Protein AF-A0A1V6CM93-F1 (afdb_monomer_lite)

Foldseek 3Di:
DPQDLVDDPPDDDDLVSVCVSQVWDSDDQWTQRPVPRDIDGHDDPVDVPWDWDDDPNDTDTDDDD

Radius of gyration: 12.92 Å; chains: 1; bounding box: 36×26×32 Å

pLDDT: mean 89.54, std 9.77, range [49.91, 97.44]

Secondary structure (DSSP, 8-state):
--------TT----HHHHHHHHT--SSSSEEE-TTTS-EEE---TTSTT---EEETTEEEPPPP-

Structure (mmCIF, N/CA/C/O backbone):
data_AF-A0A1V6CM93-F1
#
_entry.id   AF-A0A1V6CM93-F1
#
loop_
_atom_site.group_PDB
_atom_site.id
_atom_site.type_symbol
_atom_site.label_atom_id
_atom_site.label_alt_id
_atom_site.label_comp_id
_atom_site.label_asym_id
_atom_site.label_entity_id
_atom_site.label_seq_id
_atom_site.pdbx_PDB_ins_code
_atom_site.Cartn_x
_atom_site.Cartn_y
_atom_site.Cartn_z
_atom_site.occupancy
_atom_site.B_iso_or_equiv
_atom_site.auth_seq_id
_atom_site.auth_comp_id
_atom_site.auth_asym_id
_atom_site.auth_atom_id
_atom_site.pdbx_PDB_model_num
ATOM 1 N N . MET A 1 1 ? -22.795 -4.856 5.766 1.00 73.94 1 MET A N 1
ATOM 2 C CA . MET A 1 1 ? -22.477 -3.614 5.029 1.00 73.94 1 MET A CA 1
ATOM 3 C C . MET A 1 1 ? -21.230 -3.877 4.198 1.00 73.94 1 MET A C 1
ATOM 5 O O . MET A 1 1 ? -20.307 -4.461 4.762 1.00 73.94 1 MET A O 1
ATOM 9 N N . PRO A 1 2 ? -21.195 -3.531 2.900 1.00 87.50 2 PRO A N 1
ATOM 10 C CA . PRO A 1 2 ? -19.946 -3.544 2.143 1.00 87.50 2 PRO A CA 1
ATOM 11 C C . PRO A 1 2 ? -18.943 -2.582 2.790 1.00 87.50 2 PRO A C 1
ATOM 13 O O . PRO A 1 2 ? -19.332 -1.593 3.411 1.00 87.50 2 PRO A O 1
ATOM 16 N N . PHE A 1 3 ? -17.658 -2.905 2.694 1.00 92.44 3 PHE A N 1
ATOM 17 C CA . PHE A 1 3 ? -16.607 -2.021 3.180 1.00 92.44 3 PHE A CA 1
ATOM 18 C C . PHE A 1 3 ? -16.521 -0.777 2.288 1.00 92.44 3 PHE A C 1
ATOM 20 O O . PHE A 1 3 ? -16.360 -0.908 1.077 1.00 92.44 3 PHE A O 1
ATOM 27 N N . ASP A 1 4 ? -16.604 0.403 2.900 1.00 94.94 4 ASP A N 1
ATOM 28 C CA . ASP A 1 4 ? -16.369 1.693 2.254 1.00 94.94 4 ASP A CA 1
ATOM 29 C C . ASP A 1 4 ? -15.161 2.371 2.925 1.00 94.94 4 ASP A C 1
ATOM 31 O O . ASP A 1 4 ? -15.237 2.721 4.109 1.00 94.94 4 ASP A O 1
ATOM 35 N N . PRO A 1 5 ? -14.029 2.529 2.216 1.00 93.75 5 PRO A N 1
ATOM 36 C CA . PRO A 1 5 ? -12.848 3.182 2.764 1.00 93.75 5 PRO A CA 1
ATOM 37 C C . PRO A 1 5 ? -12.981 4.711 2.860 1.00 93.75 5 PRO A C 1
ATOM 39 O O . PRO A 1 5 ? -12.085 5.330 3.428 1.00 93.75 5 PRO A O 1
ATOM 42 N N . GLN A 1 6 ? -14.041 5.323 2.306 1.00 95.44 6 GLN A N 1
ATOM 43 C CA . GLN A 1 6 ? -14.230 6.780 2.224 1.00 95.44 6 GLN A CA 1
ATOM 44 C C . GLN A 1 6 ? -13.039 7.515 1.577 1.00 95.44 6 GLN A C 1
ATOM 46 O O . GLN A 1 6 ? -12.686 8.631 1.958 1.00 95.44 6 GLN A O 1
ATOM 51 N N . LEU A 1 7 ? -12.399 6.871 0.595 1.00 96.31 7 LEU A N 1
ATOM 52 C CA . LEU A 1 7 ? -11.273 7.430 -0.151 1.00 96.31 7 LEU A CA 1
ATOM 53 C C . LEU A 1 7 ? -11.727 8.003 -1.493 1.00 96.31 7 LEU A C 1
ATOM 55 O O . LEU A 1 7 ? -12.534 7.401 -2.200 1.00 96.31 7 LEU A O 1
ATOM 59 N N . THR A 1 8 ? -11.135 9.130 -1.882 1.00 97.06 8 THR A N 1
ATOM 60 C CA . THR A 1 8 ? -11.319 9.731 -3.211 1.00 97.06 8 THR A CA 1
ATOM 61 C C . THR A 1 8 ? -10.055 9.598 -4.065 1.00 97.06 8 THR A C 1
ATOM 63 O O . THR A 1 8 ? -8.934 9.521 -3.558 1.00 97.06 8 THR A O 1
ATOM 66 N N . LYS A 1 9 ? -10.209 9.541 -5.396 1.00 95.56 9 LYS A N 1
ATOM 67 C CA . LYS A 1 9 ? -9.065 9.441 -6.317 1.00 95.56 9 LYS A CA 1
ATOM 68 C C . LYS A 1 9 ? -8.170 10.677 -6.175 1.00 95.56 9 LYS A C 1
ATOM 70 O O . LYS A 1 9 ? -8.651 11.798 -6.282 1.00 95.56 9 LYS A O 1
ATOM 75 N N . GLY A 1 10 ? -6.867 10.460 -5.989 1.00 94.44 10 GLY A N 1
ATOM 76 C CA . GLY A 1 10 ? -5.885 11.534 -5.795 1.00 94.44 10 GLY A CA 1
ATOM 77 C C . GLY A 1 10 ? -5.769 12.030 -4.351 1.00 94.44 10 GLY A C 1
ATOM 78 O 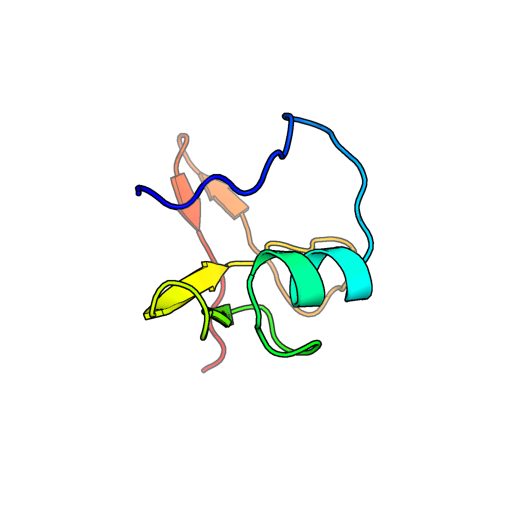O . GLY A 1 10 ? -4.940 12.895 -4.082 1.00 94.44 10 GLY A O 1
ATOM 79 N N . GLN A 1 11 ? -6.551 11.478 -3.418 1.00 97.06 11 GLN A N 1
ATOM 80 C CA . GLN A 1 11 ? -6.409 11.785 -2.001 1.00 97.06 11 GLN A CA 1
ATOM 81 C C . GLN A 1 11 ? -5.023 11.384 -1.495 1.00 97.06 11 GLN A C 1
ATOM 83 O O . GLN A 1 11 ? -4.573 10.253 -1.684 1.00 97.06 11 GLN A O 1
ATOM 88 N N . ILE A 1 12 ? -4.365 12.317 -0.813 1.00 95.5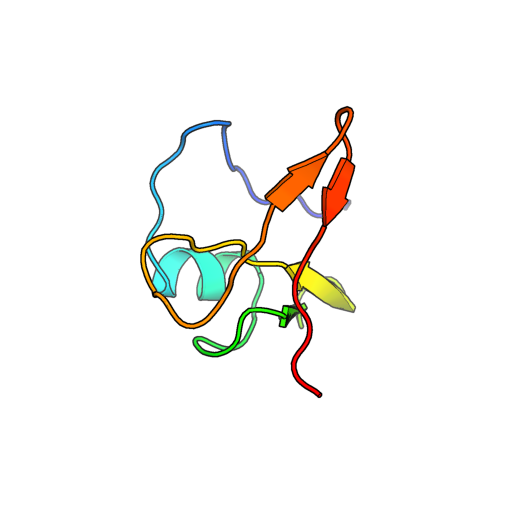0 12 ILE A N 1
ATOM 89 C CA . ILE A 1 12 ? -3.077 12.080 -0.167 1.00 95.50 12 ILE A CA 1
ATOM 90 C C . ILE A 1 12 ? -3.354 11.543 1.236 1.00 95.50 12 ILE A C 1
ATOM 92 O O . ILE A 1 12 ? -4.003 12.208 2.042 1.00 95.50 12 ILE A O 1
ATOM 96 N N . ILE A 1 13 ? -2.853 10.344 1.521 1.00 95.25 13 ILE A N 1
ATOM 97 C CA . ILE A 1 13 ? -2.910 9.716 2.843 1.00 95.25 13 ILE A CA 1
ATOM 98 C C . ILE A 1 13 ? -1.514 9.263 3.256 1.00 95.25 13 ILE A C 1
ATOM 100 O O . ILE A 1 13 ? -0.672 8.956 2.410 1.00 95.25 13 ILE A O 1
ATOM 104 N N . ASN A 1 14 ? -1.261 9.203 4.559 1.00 94.12 14 ASN A N 1
ATOM 105 C CA . ASN A 1 14 ? -0.009 8.671 5.084 1.00 94.12 14 ASN A CA 1
ATOM 106 C C . ASN A 1 14 ? -0.145 7.179 5.466 1.00 94.12 14 ASN A C 1
ATOM 108 O O . ASN A 1 14 ? -1.222 6.581 5.432 1.00 94.12 14 ASN A O 1
ATOM 112 N N . ASN A 1 15 ? 0.967 6.552 5.861 1.00 93.62 15 ASN A N 1
ATOM 113 C CA . ASN A 1 15 ? 0.995 5.124 6.197 1.00 93.62 15 ASN A CA 1
ATOM 114 C C . ASN A 1 15 ? 0.146 4.761 7.437 1.00 93.62 15 ASN A C 1
ATOM 116 O O . ASN A 1 15 ? -0.343 3.636 7.525 1.00 93.62 15 ASN A O 1
ATOM 120 N N . LYS A 1 16 ? -0.034 5.690 8.391 1.00 96.12 16 LYS A N 1
ATOM 121 C CA . LYS A 1 16 ? -0.906 5.487 9.561 1.00 96.12 16 LYS A CA 1
ATOM 122 C C . LYS A 1 16 ? -2.377 5.526 9.157 1.00 96.12 16 LYS A C 1
ATOM 124 O O . LYS A 1 16 ? -3.142 4.679 9.611 1.00 96.12 16 LYS A O 1
ATOM 129 N N . ASP A 1 17 ? -2.752 6.449 8.274 1.00 96.88 17 ASP A N 1
ATOM 130 C CA . ASP A 1 17 ? -4.114 6.530 7.736 1.00 96.88 17 ASP A CA 1
ATOM 131 C C . ASP A 1 17 ? -4.459 5.232 6.993 1.00 96.88 17 ASP A C 1
ATOM 133 O O . ASP A 1 17 ? -5.472 4.597 7.285 1.00 96.88 17 ASP A O 1
ATOM 137 N N . LEU A 1 18 ? -3.563 4.769 6.111 1.00 95.75 18 LEU A N 1
ATOM 138 C CA . LEU A 1 18 ? -3.710 3.506 5.380 1.00 95.75 18 LEU A CA 1
ATOM 139 C C . LEU A 1 18 ? -3.862 2.310 6.333 1.00 95.75 18 LEU A C 1
ATOM 141 O O . LEU A 1 18 ? -4.756 1.480 6.156 1.00 95.75 18 LEU A O 1
ATOM 145 N N . GLN A 1 19 ? -3.024 2.229 7.371 1.00 96.94 19 GLN A N 1
ATOM 146 C CA . GLN A 1 19 ? -3.148 1.194 8.396 1.00 96.94 19 GLN A CA 1
ATOM 147 C C . GLN A 1 19 ? -4.506 1.257 9.108 1.00 96.94 19 GLN A C 1
ATOM 149 O O . GLN A 1 19 ? -5.115 0.212 9.312 1.00 96.94 19 GLN A O 1
ATOM 154 N N . SER A 1 20 ? -4.990 2.441 9.483 1.00 97.38 20 SER A N 1
ATOM 155 C CA . SER A 1 20 ? -6.264 2.607 10.195 1.00 97.38 20 SER A CA 1
ATOM 156 C C . SER A 1 20 ? -7.471 2.209 9.332 1.00 97.38 20 SER A C 1
ATOM 158 O O . SER A 1 20 ? -8.348 1.449 9.767 1.00 97.38 20 SER A O 1
ATOM 160 N N . ILE A 1 21 ? -7.475 2.656 8.071 1.00 97.06 21 ILE A N 1
ATOM 161 C CA . ILE A 1 21 ? -8.533 2.377 7.093 1.00 97.06 21 ILE A CA 1
ATOM 162 C C . ILE A 1 21 ? -8.624 0.871 6.837 1.00 97.06 21 ILE A C 1
ATOM 164 O O . ILE A 1 21 ? -9.686 0.273 7.012 1.00 97.06 21 ILE A O 1
ATOM 168 N N . PHE A 1 22 ? -7.506 0.229 6.491 1.00 96.69 22 PHE A N 1
ATOM 169 C CA . PHE A 1 22 ? -7.503 -1.170 6.061 1.00 96.69 22 PHE A CA 1
ATOM 170 C C . PHE A 1 22 ? -7.186 -2.177 7.174 1.00 96.69 22 PHE A C 1
ATOM 172 O O . PHE A 1 22 ? -7.293 -3.376 6.939 1.00 96.69 22 PHE A O 1
ATOM 179 N N . GLN A 1 23 ? -6.807 -1.744 8.378 1.00 97.19 23 GLN A N 1
ATOM 180 C CA . GLN A 1 23 ? -6.328 -2.611 9.468 1.00 97.19 23 GLN A CA 1
ATOM 181 C C . GLN A 1 23 ? -5.246 -3.591 8.990 1.00 97.19 23 GLN A C 1
ATOM 183 O O . GLN A 1 23 ? -5.418 -4.808 9.055 1.00 97.19 23 GLN A O 1
ATOM 188 N N . CYS A 1 24 ? -4.151 -3.059 8.448 1.00 97.19 24 CYS A N 1
ATOM 189 C CA . CYS A 1 24 ? -3.043 -3.848 7.902 1.00 97.19 24 CYS A CA 1
ATOM 190 C C . CYS A 1 24 ? -1.684 -3.443 8.508 1.00 97.19 24 CYS A C 1
ATOM 192 O O . CY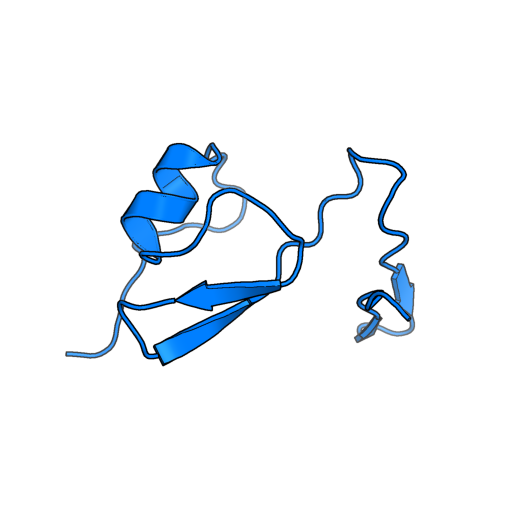S A 1 24 ? -1.593 -2.507 9.307 1.00 97.19 24 CYS A O 1
ATOM 194 N N . SER A 1 25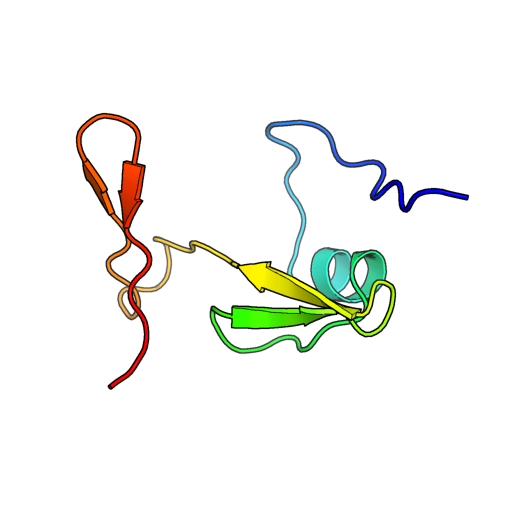 ? -0.617 -4.169 8.154 1.00 94.94 25 SER A N 1
ATOM 195 C CA . SER A 1 25 ? 0.760 -3.833 8.557 1.00 94.94 25 SER A CA 1
ATOM 196 C C . SER A 1 25 ? 1.186 -2.444 8.049 1.00 94.94 25 SER A C 1
ATOM 198 O O . SER A 1 25 ? 0.609 -1.899 7.108 1.00 94.94 25 SER A O 1
ATOM 200 N N . THR A 1 26 ? 2.228 -1.862 8.642 1.00 93.25 26 THR A N 1
ATOM 201 C CA . THR A 1 26 ? 2.866 -0.625 8.158 1.00 93.25 26 THR A CA 1
ATOM 202 C C . THR A 1 26 ? 4.005 -0.883 7.169 1.00 93.25 26 THR A C 1
ATOM 204 O O . THR A 1 26 ? 4.546 0.074 6.611 1.00 93.25 26 THR A O 1
ATOM 207 N N . GLN A 1 27 ? 4.374 -2.146 6.940 1.00 87.94 27 GLN A N 1
ATOM 208 C CA . GLN A 1 27 ? 5.527 -2.546 6.129 1.00 87.94 27 GLN A CA 1
ATOM 209 C C . GLN A 1 27 ? 5.133 -3.514 5.004 1.00 87.94 27 GLN A C 1
ATOM 211 O O . GLN A 1 27 ? 4.119 -4.205 5.098 1.00 87.94 27 GLN A O 1
ATOM 216 N N . GLY A 1 28 ? 5.952 -3.551 3.948 1.00 86.31 28 GLY A N 1
ATOM 217 C CA . GLY A 1 28 ? 5.743 -4.375 2.750 1.00 86.31 28 GLY A CA 1
ATOM 218 C C . GLY A 1 28 ? 4.855 -3.717 1.685 1.00 86.31 28 GLY A C 1
ATOM 219 O O . GLY A 1 28 ? 4.047 -2.836 1.999 1.00 86.31 28 GLY A O 1
ATOM 220 N N . GLY A 1 29 ? 5.030 -4.141 0.427 1.00 86.94 29 GLY A N 1
ATOM 221 C CA . GLY A 1 29 ? 4.199 -3.735 -0.721 1.00 86.94 29 GLY A CA 1
ATOM 222 C C . GLY A 1 29 ? 2.895 -4.533 -0.856 1.00 86.94 29 GLY A C 1
ATOM 223 O O . GLY A 1 29 ? 1.942 -4.072 -1.470 1.00 86.94 29 GLY A O 1
ATOM 224 N N . MET A 1 30 ? 2.810 -5.700 -0.215 1.00 92.19 30 MET A N 1
ATOM 225 C CA . MET A 1 30 ? 1.621 -6.553 -0.163 1.00 92.19 30 MET A CA 1
ATOM 226 C C . MET A 1 30 ? 1.225 -6.768 1.296 1.00 92.19 30 MET A C 1
ATOM 228 O O . MET A 1 30 ? 2.025 -7.265 2.088 1.00 92.19 30 MET A O 1
ATOM 232 N N . ARG A 1 31 ? 0.009 -6.366 1.680 1.00 94.25 31 ARG A N 1
ATOM 233 C CA . ARG A 1 31 ? -0.426 -6.355 3.086 1.00 94.25 31 ARG A CA 1
ATOM 234 C C . ARG A 1 31 ? -1.799 -6.982 3.257 1.00 94.25 31 ARG A C 1
ATOM 236 O O . ARG A 1 31 ? -2.730 -6.649 2.536 1.00 94.25 31 ARG A O 1
ATOM 243 N N . ARG A 1 32 ? -1.963 -7.845 4.258 1.00 96.38 32 ARG A N 1
ATOM 244 C CA . ARG A 1 32 ? -3.281 -8.387 4.612 1.00 96.38 32 ARG A CA 1
ATOM 245 C C . ARG A 1 32 ? -4.095 -7.343 5.376 1.00 96.38 32 ARG A C 1
ATOM 247 O O . ARG A 1 32 ? -3.635 -6.832 6.395 1.00 96.38 32 ARG A O 1
ATOM 254 N N . SER A 1 33 ? -5.305 -7.061 4.906 1.00 97.44 33 SER A N 1
ATOM 255 C CA . SER A 1 33 ? -6.323 -6.338 5.665 1.00 97.44 33 SER A CA 1
ATOM 256 C C . SER A 1 33 ? -7.014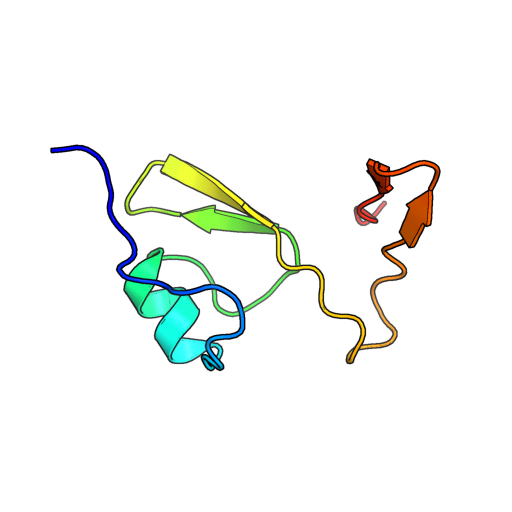 -7.293 6.632 1.00 97.44 33 SER A C 1
ATOM 258 O O . SER A 1 33 ? -7.644 -8.263 6.210 1.00 97.44 33 SER A O 1
ATOM 260 N N . HIS A 1 34 ? -6.942 -7.006 7.930 1.00 96.06 34 HIS A N 1
ATOM 261 C CA . HIS A 1 34 ? -7.719 -7.735 8.935 1.00 96.06 34 HIS A CA 1
ATOM 262 C C . HIS A 1 34 ? -9.191 -7.305 8.962 1.00 96.06 34 HIS A C 1
ATOM 264 O O . HIS A 1 34 ? -10.033 -8.067 9.427 1.00 96.06 34 HIS A O 1
ATOM 270 N N . ARG A 1 35 ? -9.511 -6.126 8.411 1.00 95.31 35 ARG A N 1
ATOM 271 C CA . ARG A 1 35 ? -10.876 -5.592 8.354 1.00 95.31 35 ARG A CA 1
ATOM 272 C C . ARG A 1 35 ? -11.759 -6.361 7.375 1.00 95.31 35 ARG A C 1
ATOM 274 O O . ARG A 1 35 ? -12.911 -6.648 7.681 1.00 95.31 35 ARG A O 1
ATOM 281 N N . THR A 1 36 ? -11.230 -6.654 6.191 1.00 96.56 36 THR A N 1
ATOM 282 C CA . THR A 1 36 ? -11.988 -7.257 5.081 1.00 96.56 36 THR A CA 1
ATOM 283 C C . THR A 1 36 ? -11.483 -8.638 4.689 1.00 96.56 36 THR A C 1
ATOM 285 O O . THR A 1 36 ? -12.069 -9.267 3.814 1.00 96.56 36 THR A O 1
ATOM 288 N N . ASN A 1 37 ? -10.403 -9.117 5.315 1.00 96.62 37 ASN A N 1
ATOM 289 C CA . ASN A 1 37 ? -9.706 -10.344 4.935 1.00 96.62 37 ASN A CA 1
ATOM 290 C C . ASN A 1 37 ? -9.254 -10.348 3.458 1.00 96.62 37 ASN A C 1
ATOM 292 O O . ASN A 1 37 ? -9.268 -11.383 2.796 1.00 96.62 37 ASN A O 1
ATOM 296 N N . THR A 1 38 ? -8.857 -9.183 2.942 1.00 95.94 38 THR A N 1
ATOM 297 C CA . THR A 1 38 ? -8.368 -8.999 1.566 1.00 95.94 38 THR A CA 1
ATOM 298 C C . THR A 1 38 ? -6.885 -8.629 1.536 1.00 95.94 38 THR A C 1
ATOM 300 O O . THR A 1 38 ? -6.286 -8.286 2.559 1.00 95.94 38 THR A O 1
ATOM 303 N N . LEU A 1 39 ? -6.284 -8.684 0.346 1.00 95.50 39 LEU A N 1
ATOM 304 C CA . LEU A 1 39 ? -4.939 -8.177 0.087 1.00 95.50 39 LEU A CA 1
ATOM 305 C C . LEU A 1 39 ? -4.995 -6.692 -0.309 1.00 95.50 39 LEU A C 1
ATOM 307 O O . LEU A 1 39 ? -5.769 -6.310 -1.182 1.00 95.50 39 LEU A O 1
ATOM 311 N N . VAL A 1 40 ? -4.159 -5.869 0.319 1.00 94.44 40 VAL A N 1
ATOM 312 C CA . VAL A 1 40 ? -3.891 -4.472 -0.037 1.00 94.44 40 VAL A CA 1
ATOM 313 C C . VAL A 1 40 ? -2.535 -4.427 -0.731 1.00 94.44 40 VAL A C 1
ATOM 315 O O . VAL A 1 40 ? -1.518 -4.774 -0.127 1.00 94.44 40 VAL A O 1
ATOM 318 N N . ILE A 1 41 ? -2.527 -4.015 -1.996 1.00 92.50 41 ILE A N 1
ATOM 319 C CA . ILE A 1 41 ? -1.314 -3.858 -2.801 1.00 92.50 41 ILE A CA 1
ATOM 320 C C . ILE A 1 41 ? -0.962 -2.374 -2.837 1.00 92.50 41 ILE A C 1
ATOM 322 O O . ILE A 1 41 ? -1.803 -1.537 -3.163 1.00 92.50 41 ILE A O 1
ATOM 326 N N . ILE A 1 42 ? 0.275 -2.055 -2.480 1.00 90.50 42 ILE A N 1
ATOM 327 C CA . ILE A 1 42 ? 0.811 -0.701 -2.455 1.00 90.50 42 ILE A CA 1
ATOM 328 C C . ILE A 1 42 ? 1.897 -0.628 -3.516 1.00 90.50 42 ILE A C 1
ATOM 330 O O . ILE A 1 42 ? 2.966 -1.211 -3.348 1.00 90.50 42 ILE A O 1
ATOM 334 N N . SER A 1 43 ? 1.609 0.122 -4.575 1.00 88.44 43 SER A N 1
ATOM 335 C CA . SER A 1 43 ? 2.594 0.492 -5.582 1.00 88.44 43 SER A CA 1
ATOM 336 C C . SER A 1 43 ? 3.218 1.828 -5.188 1.00 88.44 43 SER A C 1
ATOM 338 O O . SER A 1 43 ? 2.554 2.866 -5.208 1.00 88.44 43 SER A O 1
ATOM 340 N N . ASP A 1 44 ? 4.471 1.788 -4.736 1.00 83.06 44 ASP A N 1
ATOM 341 C CA . ASP A 1 44 ? 5.213 2.949 -4.237 1.00 83.06 44 ASP A CA 1
ATOM 342 C C . ASP A 1 44 ? 6.520 3.112 -5.021 1.00 83.06 44 ASP A C 1
ATOM 344 O O . ASP A 1 44 ? 7.541 2.507 -4.697 1.00 83.06 44 ASP A O 1
ATOM 348 N N . HIS A 1 45 ? 6.491 3.972 -6.040 1.00 76.12 45 HIS A N 1
ATOM 349 C CA . HIS A 1 45 ? 7.660 4.291 -6.866 1.00 76.12 45 HIS A CA 1
ATOM 350 C C . HIS A 1 45 ? 8.643 5.262 -6.194 1.00 76.12 45 HIS A C 1
ATOM 352 O O . HIS A 1 45 ? 9.666 5.603 -6.787 1.00 76.12 45 HIS A O 1
ATOM 358 N N . THR A 1 46 ? 8.361 5.739 -4.976 1.00 76.38 46 THR A N 1
ATOM 359 C CA . THR A 1 46 ? 9.291 6.622 -4.250 1.00 76.38 46 THR A CA 1
ATOM 360 C C . THR A 1 46 ? 10.433 5.842 -3.606 1.00 76.38 46 THR A C 1
ATOM 362 O O . THR A 1 46 ? 11.501 6.393 -3.339 1.00 76.38 46 THR A O 1
ATOM 365 N N . LYS A 1 47 ? 10.237 4.538 -3.388 1.00 69.31 47 LYS A N 1
ATOM 366 C CA . LYS A 1 47 ? 11.242 3.636 -2.833 1.00 69.31 47 LYS A CA 1
ATOM 367 C C . LYS A 1 47 ? 11.773 2.775 -3.966 1.00 69.31 47 LYS A C 1
ATOM 369 O O . LYS A 1 47 ? 11.052 1.931 -4.480 1.00 69.31 47 LYS A O 1
ATOM 374 N N . GLY A 1 48 ? 13.050 2.929 -4.319 1.00 68.38 48 GLY A N 1
ATOM 375 C CA . GLY A 1 48 ? 13.704 2.187 -5.414 1.00 68.38 48 GLY A CA 1
ATOM 376 C C . GLY A 1 48 ? 13.787 0.657 -5.249 1.00 68.38 48 GLY A C 1
ATOM 377 O O . GLY A 1 48 ? 14.535 0.012 -5.976 1.00 68.38 48 GLY A O 1
ATOM 378 N N . LEU A 1 49 ? 13.057 0.090 -4.285 1.00 69.31 49 LEU A N 1
ATOM 379 C CA . LEU A 1 49 ? 12.956 -1.336 -3.989 1.00 69.31 49 LEU A CA 1
ATOM 380 C C . LEU A 1 49 ? 11.945 -2.056 -4.890 1.00 69.31 49 LEU A C 1
ATOM 382 O O . LEU A 1 49 ? 12.123 -3.241 -5.142 1.00 69.31 49 LEU A O 1
ATOM 386 N N . TYR A 1 50 ? 10.912 -1.358 -5.372 1.00 72.62 50 TYR A N 1
ATOM 387 C CA . TYR A 1 50 ? 9.866 -1.943 -6.213 1.00 72.62 50 TYR A CA 1
ATOM 388 C C . TYR A 1 50 ? 9.848 -1.257 -7.575 1.00 72.62 50 TYR A C 1
ATOM 390 O O . TYR A 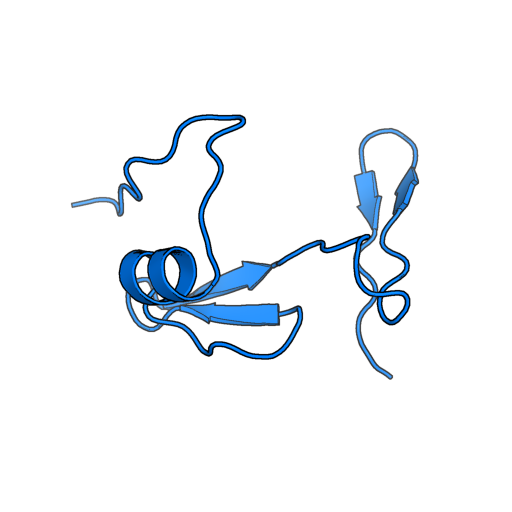1 50 ? 9.804 -0.029 -7.668 1.00 72.62 50 TYR A O 1
ATOM 398 N N . LYS A 1 51 ? 9.888 -2.055 -8.641 1.00 80.81 51 LYS A N 1
ATOM 399 C CA . LYS A 1 51 ? 9.811 -1.586 -10.028 1.00 80.81 51 LYS A CA 1
ATOM 400 C C . LYS A 1 51 ? 8.507 -2.027 -10.671 1.00 80.81 51 LYS A C 1
ATOM 402 O O . LYS A 1 51 ? 8.510 -2.673 -11.719 1.00 80.81 51 LYS A O 1
ATOM 407 N N . ASP A 1 52 ? 7.398 -1.669 -10.035 1.00 87.25 52 ASP A N 1
ATOM 408 C CA . ASP A 1 52 ? 6.093 -1.832 -10.662 1.00 87.25 52 ASP A CA 1
ATOM 409 C C . ASP A 1 52 ? 6.075 -1.056 -11.987 1.00 87.25 52 ASP A C 1
ATOM 411 O O . ASP A 1 52 ? 6.730 -0.016 -12.129 1.00 87.25 52 ASP A O 1
ATOM 415 N N . LYS A 1 53 ? 5.362 -1.568 -12.989 1.00 88.69 53 LYS A N 1
ATOM 416 C CA . LYS A 1 53 ? 5.291 -0.922 -14.305 1.00 88.69 53 LYS A CA 1
ATOM 417 C C . LYS A 1 53 ? 3.931 -1.103 -14.949 1.00 88.69 53 LYS A C 1
ATOM 419 O O . LYS A 1 53 ? 3.285 -2.135 -14.798 1.00 88.69 53 LYS A O 1
ATOM 424 N N . TRP A 1 54 ? 3.526 -0.090 -15.701 1.00 90.38 54 TRP A N 1
ATOM 425 C CA . TRP A 1 54 ? 2.352 -0.157 -16.557 1.00 90.38 54 TRP A CA 1
ATOM 426 C C . TRP A 1 54 ? 2.748 -0.660 -17.946 1.00 90.38 54 TRP A C 1
ATOM 428 O O . TRP A 1 54 ? 3.628 -0.087 -18.583 1.00 90.38 54 TRP A O 1
ATOM 438 N N . GLU A 1 55 ? 2.067 -1.697 -18.430 1.00 94.88 55 GLU A N 1
ATOM 439 C CA . GLU A 1 55 ? 2.192 -2.226 -19.791 1.00 94.88 55 GLU A CA 1
ATOM 440 C C . GLU A 1 55 ? 0.801 -2.438 -20.379 1.00 94.88 55 GLU A C 1
ATOM 442 O O . GLU A 1 55 ? 0.014 -3.198 -19.829 1.00 94.88 55 GLU A O 1
ATOM 447 N N . ASN A 1 56 ? 0.469 -1.775 -21.491 1.00 94.62 56 ASN A N 1
ATOM 448 C CA . ASN A 1 56 ? -0.815 -1.962 -22.185 1.00 94.62 56 ASN A CA 1
ATOM 449 C C . ASN A 1 56 ? -2.048 -1.914 -21.250 1.00 94.62 56 ASN A C 1
ATOM 451 O O . ASN A 1 56 ? -2.945 -2.746 -21.355 1.00 94.62 56 ASN A O 1
ATOM 455 N N . ASN A 1 57 ? -2.090 -0.944 -20.327 1.00 93.56 57 ASN A N 1
ATOM 456 C CA . ASN A 1 57 ? -3.128 -0.786 -19.288 1.00 93.56 57 ASN A CA 1
ATOM 457 C C . ASN A 1 57 ? -3.177 -1.889 -18.213 1.00 93.56 57 ASN A C 1
ATOM 459 O O . ASN A 1 57 ? -4.146 -1.972 -17.460 1.00 93.56 57 ASN A O 1
ATOM 463 N N . ILE A 1 58 ? -2.129 -2.699 -18.096 1.00 93.44 58 ILE A N 1
ATOM 464 C CA . ILE A 1 58 ? -1.940 -3.686 -17.033 1.00 93.44 58 ILE A CA 1
ATOM 465 C C . ILE A 1 58 ? -0.849 -3.170 -16.095 1.00 93.44 58 ILE A C 1
ATOM 467 O O . ILE A 1 58 ? 0.241 -2.816 -16.543 1.00 93.44 58 ILE A O 1
ATOM 471 N N . LEU A 1 59 ? -1.136 -3.124 -14.793 1.00 91.00 59 LEU A N 1
ATOM 472 C CA . LEU A 1 59 ? -0.126 -2.847 -13.775 1.00 91.00 59 LEU A CA 1
ATOM 473 C C . LEU A 1 59 ? 0.542 -4.161 -13.368 1.00 91.00 59 LEU A C 1
ATOM 475 O O . LEU A 1 59 ? -0.085 -5.022 -12.752 1.00 91.00 59 LEU A O 1
ATOM 479 N N . LEU A 1 60 ? 1.816 -4.301 -13.715 1.00 90.81 60 LEU A N 1
ATOM 480 C CA . LEU A 1 60 ? 2.661 -5.408 -13.294 1.00 90.81 60 LEU A CA 1
ATOM 481 C C . LEU A 1 60 ? 3.296 -5.048 -11.953 1.00 90.81 60 LEU A C 1
ATOM 483 O O . LEU A 1 60 ? 4.096 -4.114 -11.876 1.00 90.81 60 LEU A O 1
ATOM 487 N N . ILE A 1 61 ? 2.910 -5.785 -10.914 1.00 88.25 61 ILE A N 1
ATOM 488 C CA . ILE A 1 61 ? 3.422 -5.625 -9.552 1.00 88.25 61 ILE A CA 1
ATOM 489 C C . ILE A 1 61 ? 4.625 -6.547 -9.365 1.00 88.25 61 ILE A C 1
ATOM 491 O O . ILE A 1 61 ? 4.536 -7.743 -9.652 1.00 88.25 61 ILE A O 1
ATOM 495 N N . GLN A 1 62 ? 5.736 -6.016 -8.859 1.00 83.38 62 GLN A N 1
ATOM 496 C CA . GLN A 1 62 ? 6.899 -6.825 -8.512 1.00 83.38 62 GLN A CA 1
ATOM 497 C C . GLN A 1 62 ? 6.685 -7.503 -7.150 1.00 83.38 62 GLN A C 1
ATOM 499 O O . GLN A 1 62 ? 6.595 -6.842 -6.113 1.00 83.38 62 GLN A O 1
ATOM 504 N N . ALA A 1 63 ? 6.635 -8.834 -7.144 1.00 73.00 63 ALA A N 1
ATOM 505 C CA . ALA A 1 63 ? 6.767 -9.627 -5.926 1.00 73.00 63 ALA A CA 1
ATOM 506 C C . ALA A 1 63 ? 8.256 -9.859 -5.612 1.00 73.00 63 ALA A C 1
ATOM 508 O O . ALA A 1 63 ? 9.092 -9.838 -6.514 1.00 73.00 63 ALA A O 1
ATOM 509 N N . TRP A 1 64 ? 8.588 -10.040 -4.333 1.00 65.50 64 TRP A N 1
ATOM 510 C CA . TRP A 1 64 ? 9.910 -10.537 -3.943 1.00 65.50 64 TRP A CA 1
ATOM 511 C C . TRP A 1 64 ? 10.034 -12.004 -4.379 1.00 65.50 64 TRP A C 1
ATOM 513 O O . TRP A 1 64 ? 9.054 -12.739 -4.232 1.00 65.50 64 TRP A O 1
ATOM 523 N N . ASP A 1 65 ? 11.203 -12.397 -4.889 1.00 49.91 65 ASP A N 1
ATOM 524 C CA . ASP A 1 65 ? 11.604 -13.809 -4.995 1.00 49.91 65 ASP A CA 1
ATOM 525 C C . ASP A 1 65 ? 11.957 -14.377 -3.609 1.00 49.91 65 ASP A C 1
ATOM 527 O O . ASP A 1 65 ? 12.543 -13.622 -2.790 1.00 49.91 65 ASP A O 1
#

Sequence (65 aa):
MPFDPQLTKGQIINNKDLQSIFQCSTQGGMRRSHRTNTLVIISDHTKGLYKDKWENNILLIQAWD